Protein AF-A0A1I1FU39-F1 (afdb_monomer_lite)

Foldseek 3Di:
DDADQADDDDPPCLDDPHQADDDPPDDDDPLSVLRRVVVVVCVPDPQNAQDEAEDAACQLVSSVLSCCQRRVRRYNYYYYHHPDPVRVVSVVSSPDDWDDDPSHTDDDDDDPDQLVVVLSNLPPFDWDWDDDPNFKTKTFSQDFGDDPDDDDDDDQQDWDCPPRTMIMGTD

Structure (mmCIF, N/CA/C/O backbone):
data_AF-A0A1I1FU39-F1
#
_entry.id   AF-A0A1I1FU39-F1
#
loop_
_atom_site.group_PDB
_atom_site.id
_atom_site.type_symbol
_atom_site.label_atom_id
_atom_site.label_alt_id
_atom_site.label_comp_id
_atom_site.label_asym_id
_atom_site.label_entity_id
_atom_site.label_seq_id
_atom_site.pdbx_PDB_ins_code
_atom_site.Cartn_x
_atom_site.Cartn_y
_atom_site.Cartn_z
_atom_site.occupancy
_atom_site.B_iso_or_equiv
_atom_site.auth_seq_id
_atom_site.auth_comp_id
_atom_site.auth_asym_id
_atom_site.auth_atom_id
_atom_site.pdbx_PDB_model_num
ATOM 1 N N . MET A 1 1 ? 1.621 1.925 -28.690 1.00 74.69 1 MET A N 1
ATOM 2 C CA . MET A 1 1 ? 1.974 0.793 -27.806 1.00 74.69 1 MET A CA 1
ATOM 3 C C . MET A 1 1 ? 0.682 0.176 -27.296 1.00 74.69 1 MET A C 1
ATOM 5 O O . MET A 1 1 ? -0.189 0.934 -26.889 1.00 74.69 1 MET A O 1
ATOM 9 N N . ASN A 1 2 ? 0.534 -1.150 -27.366 1.00 89.94 2 ASN A N 1
ATOM 10 C CA . ASN A 1 2 ? -0.652 -1.854 -26.864 1.00 89.94 2 ASN A CA 1
ATOM 11 C C . ASN A 1 2 ? -0.415 -2.282 -25.411 1.00 89.94 2 ASN A C 1
ATOM 13 O O . ASN A 1 2 ? 0.617 -2.891 -25.132 1.00 89.94 2 ASN A O 1
ATOM 17 N N . TYR A 1 3 ? -1.352 -1.962 -24.518 1.00 92.56 3 TYR A N 1
ATOM 18 C CA . TYR A 1 3 ? -1.313 -2.366 -23.110 1.00 92.56 3 TYR A CA 1
ATOM 19 C C . TYR A 1 3 ? -1.816 -3.807 -22.964 1.00 92.56 3 TYR A C 1
ATOM 21 O O . TYR A 1 3 ? -2.898 -4.119 -23.455 1.00 92.56 3 TYR A O 1
ATOM 29 N N . LEU A 1 4 ? -1.032 -4.669 -22.317 1.00 94.50 4 LEU A N 1
ATOM 30 C CA . LEU A 1 4 ? -1.316 -6.096 -22.125 1.00 94.50 4 LEU A CA 1
ATOM 31 C C . LEU A 1 4 ? -1.549 -6.459 -20.654 1.00 94.50 4 LEU A C 1
ATOM 33 O O . LEU A 1 4 ? -2.323 -7.366 -20.371 1.00 94.50 4 LEU A O 1
ATOM 37 N N . TYR A 1 5 ? -0.890 -5.755 -19.734 1.00 93.00 5 TYR A N 1
ATOM 38 C CA . TYR A 1 5 ? -0.874 -6.056 -18.301 1.00 93.00 5 TYR A CA 1
ATOM 39 C C . TYR A 1 5 ? -1.582 -4.988 -17.461 1.00 93.00 5 TYR A C 1
ATOM 41 O O . TYR A 1 5 ? -1.749 -5.160 -16.259 1.00 93.00 5 TYR A O 1
ATOM 49 N N . CYS A 1 6 ? -2.035 -3.892 -18.081 1.00 91.81 6 CYS A N 1
ATOM 50 C CA . CYS A 1 6 ? -2.873 -2.891 -17.426 1.00 91.81 6 CYS A CA 1
ATOM 51 C C . CYS A 1 6 ? -4.009 -2.415 -18.360 1.00 91.81 6 CYS A C 1
ATOM 53 O O . CYS A 1 6 ? -3.777 -1.573 -19.246 1.00 91.81 6 CYS A O 1
ATOM 55 N N . PRO A 1 7 ? -5.240 -2.954 -18.217 1.00 88.19 7 PRO A N 1
ATOM 56 C CA . PRO A 1 7 ? -6.370 -2.560 -19.058 1.00 88.19 7 PRO A CA 1
ATOM 57 C C . PRO A 1 7 ? -6.723 -1.072 -18.894 1.00 88.19 7 PRO A C 1
ATOM 59 O O . PRO A 1 7 ? -6.135 -0.340 -18.101 1.00 88.19 7 PRO A O 1
ATOM 62 N N . ALA A 1 8 ? -7.641 -0.566 -19.715 1.00 89.50 8 ALA A N 1
ATOM 63 C CA . ALA A 1 8 ? -8.195 0.764 -19.475 1.00 89.50 8 ALA A CA 1
ATOM 64 C C . ALA A 1 8 ? -9.145 0.706 -18.268 1.00 89.50 8 ALA A C 1
ATOM 66 O O . ALA A 1 8 ? -9.921 -0.237 -18.143 1.00 89.50 8 ALA A O 1
ATOM 67 N N . GLY A 1 9 ? -9.085 1.711 -17.400 1.00 89.12 9 GLY A N 1
ATOM 68 C CA . GLY A 1 9 ? -9.855 1.751 -16.162 1.00 89.12 9 GLY A CA 1
ATOM 69 C C . GLY A 1 9 ? -9.716 3.092 -15.451 1.00 89.12 9 GLY A C 1
ATOM 70 O O . GLY A 1 9 ? -9.004 3.982 -15.930 1.00 89.12 9 GLY A O 1
ATOM 71 N N . ASN A 1 10 ? -10.411 3.224 -14.323 1.00 89.50 10 ASN A N 1
ATOM 72 C CA . ASN A 1 10 ? -10.259 4.364 -13.430 1.00 89.50 10 ASN A CA 1
ATOM 73 C C . ASN A 1 10 ? -9.079 4.113 -12.478 1.00 89.50 10 ASN A C 1
ATOM 75 O O . ASN A 1 10 ? -9.031 3.084 -11.813 1.00 89.50 10 ASN A O 1
ATOM 79 N N . TYR A 1 11 ? -8.136 5.052 -12.440 1.00 89.81 11 TYR A N 1
ATOM 80 C CA . TYR A 1 11 ? -6.926 4.996 -11.612 1.00 89.81 11 TYR A CA 1
ATOM 81 C C . TYR A 1 11 ? -6.766 6.258 -10.763 1.00 89.81 11 TYR A C 1
ATOM 83 O O . TYR A 1 11 ? -5.658 6.610 -10.365 1.00 89.81 11 TYR A O 1
ATOM 91 N N . GLU A 1 12 ? -7.857 6.990 -10.547 1.00 87.94 12 GLU A N 1
ATOM 92 C CA . GLU A 1 12 ? -7.813 8.295 -9.903 1.00 87.94 12 GLU A CA 1
ATOM 93 C C . GLU A 1 12 ? -7.326 8.245 -8.453 1.00 87.94 12 GLU A C 1
ATOM 95 O O . GLU A 1 12 ? -6.653 9.176 -8.023 1.00 87.94 12 GLU A O 1
ATOM 100 N N . ASP A 1 13 ? -7.584 7.155 -7.727 1.00 85.69 13 ASP A N 1
ATOM 101 C CA . ASP A 1 13 ? -7.125 6.982 -6.342 1.00 85.69 13 ASP A CA 1
ATOM 102 C C . ASP A 1 13 ? -5.596 6.908 -6.242 1.00 85.69 13 ASP A C 1
ATOM 104 O O . ASP A 1 13 ? -5.004 7.327 -5.251 1.00 85.69 13 ASP A O 1
ATOM 108 N N . PHE A 1 14 ? -4.949 6.476 -7.324 1.00 88.06 14 PHE A N 1
ATOM 109 C CA . PHE A 1 14 ? -3.499 6.410 -7.465 1.00 88.06 14 PHE A CA 1
ATOM 110 C C . PHE A 1 14 ? -2.886 7.708 -8.007 1.00 88.06 14 PHE A C 1
ATOM 112 O O . PHE A 1 14 ? -1.676 7.774 -8.240 1.00 88.06 14 PHE A O 1
ATOM 119 N N . ALA A 1 15 ? -3.689 8.743 -8.267 1.00 84.62 15 ALA A N 1
ATOM 120 C CA . ALA A 1 15 ? -3.161 10.031 -8.684 1.00 84.62 15 ALA A CA 1
ATOM 121 C C . ALA A 1 15 ? -2.321 10.647 -7.555 1.00 84.62 15 ALA A C 1
ATOM 123 O O . ALA A 1 15 ? -2.702 10.628 -6.383 1.00 84.62 15 ALA A O 1
ATOM 124 N N . SER A 1 16 ? -1.184 11.234 -7.925 1.00 81.75 16 SER A N 1
ATOM 125 C CA . SER A 1 16 ? -0.355 12.001 -6.994 1.00 81.75 16 SER A CA 1
ATOM 126 C C . SER A 1 16 ? -1.177 13.083 -6.289 1.00 81.75 16 SER A C 1
ATOM 128 O O . SER A 1 16 ? -1.910 13.833 -6.934 1.00 81.75 16 SER A O 1
ATOM 130 N N . GLY A 1 17 ? -0.992 13.209 -4.977 1.00 77.62 17 GLY A N 1
ATOM 131 C CA . GLY A 1 17 ? -1.713 14.148 -4.117 1.00 77.62 17 GLY A CA 1
ATOM 132 C C . GLY A 1 17 ? -3.069 13.641 -3.621 1.00 77.62 17 GLY A C 1
ATOM 133 O O . GLY A 1 17 ? -3.773 14.399 -2.959 1.00 77.62 17 GLY A O 1
ATOM 134 N N . ARG A 1 18 ? -3.443 12.392 -3.936 1.00 78.50 18 ARG A N 1
ATOM 135 C CA . ARG A 1 18 ? -4.555 11.690 -3.283 1.00 78.50 18 ARG A CA 1
ATOM 136 C C . ARG A 1 18 ? -4.022 10.726 -2.228 1.00 78.50 18 ARG A C 1
ATOM 138 O O . ARG A 1 18 ? -3.669 11.171 -1.147 1.00 78.50 18 ARG A O 1
ATOM 145 N N . VAL A 1 19 ? -3.942 9.435 -2.554 1.00 79.25 19 VAL A N 1
ATOM 146 C CA . VAL A 1 19 ? -3.385 8.407 -1.661 1.00 79.25 19 VAL A CA 1
ATOM 147 C C . VAL A 1 19 ? -1.858 8.428 -1.693 1.00 79.25 19 VAL A C 1
ATOM 149 O O . VAL A 1 19 ? -1.217 8.256 -0.667 1.00 79.25 19 VAL A O 1
ATOM 152 N N . ILE A 1 20 ? -1.271 8.667 -2.869 1.00 82.75 20 ILE A N 1
ATOM 153 C CA . ILE A 1 20 ? 0.183 8.697 -3.051 1.00 82.75 20 ILE A CA 1
ATOM 154 C C . ILE A 1 20 ? 0.649 10.153 -3.030 1.00 82.75 20 ILE A C 1
ATOM 156 O O . ILE A 1 20 ? 0.169 10.984 -3.803 1.00 82.75 20 ILE A O 1
ATOM 160 N N . HIS A 1 21 ? 1.588 10.475 -2.151 1.00 83.06 21 HIS A N 1
ATOM 161 C CA . HIS A 1 21 ? 2.185 11.791 -1.989 1.00 83.06 21 HIS A CA 1
ATOM 162 C C . HIS A 1 21 ? 3.005 12.189 -3.222 1.00 83.06 21 HIS A C 1
ATOM 164 O O . HIS A 1 21 ? 3.800 11.413 -3.754 1.00 83.06 21 HIS A O 1
ATOM 170 N N . GLY A 1 22 ? 2.834 13.440 -3.649 1.00 78.50 22 GLY A N 1
ATOM 171 C CA . GLY A 1 22 ? 3.727 14.094 -4.601 1.00 78.50 22 GLY A CA 1
ATOM 172 C C . GLY A 1 22 ? 4.648 15.080 -3.889 1.00 78.50 22 GLY A C 1
ATOM 173 O O . GLY A 1 22 ? 4.296 15.611 -2.837 1.00 78.50 22 GLY A O 1
ATOM 174 N N . ALA A 1 23 ? 5.794 15.388 -4.493 1.00 72.19 23 ALA A N 1
ATOM 175 C CA . ALA A 1 23 ? 6.642 16.495 -4.063 1.00 72.19 23 ALA A CA 1
ATOM 176 C C . ALA A 1 23 ? 7.137 17.304 -5.266 1.00 72.19 23 ALA A C 1
ATOM 178 O O . ALA A 1 23 ? 7.093 16.865 -6.420 1.00 72.19 23 ALA A O 1
ATOM 179 N N . LYS A 1 24 ? 7.601 18.527 -4.999 1.00 75.06 24 LYS A N 1
ATOM 180 C CA . LYS A 1 24 ? 8.139 19.409 -6.035 1.00 75.06 24 LYS A CA 1
ATOM 181 C C . LYS A 1 24 ? 9.348 18.740 -6.697 1.00 75.06 24 LYS A C 1
ATOM 183 O O . LYS A 1 24 ? 10.292 18.362 -6.020 1.00 75.06 24 LYS A O 1
ATOM 188 N N . GLY A 1 25 ? 9.323 18.636 -8.024 1.00 72.12 25 GLY A N 1
ATOM 189 C CA . GLY A 1 25 ? 10.403 18.008 -8.791 1.00 72.12 25 GLY A CA 1
ATOM 190 C C . GLY A 1 25 ? 10.280 16.491 -8.953 1.00 72.12 25 GLY A C 1
ATOM 191 O O . GLY A 1 25 ? 11.129 15.910 -9.618 1.00 72.12 25 GLY A O 1
ATOM 192 N N . ILE A 1 26 ? 9.223 15.861 -8.425 1.00 72.31 26 ILE A N 1
ATOM 193 C CA . ILE A 1 26 ? 8.952 14.435 -8.641 1.00 72.31 26 ILE A CA 1
ATOM 194 C C . ILE A 1 26 ? 8.084 14.271 -9.894 1.00 72.31 26 ILE A C 1
ATOM 196 O O . ILE A 1 26 ? 6.945 14.747 -9.911 1.00 72.31 26 ILE A O 1
ATOM 200 N N . PRO A 1 27 ? 8.586 13.629 -10.964 1.00 73.62 27 PRO A N 1
ATOM 201 C CA . PRO A 1 27 ? 7.774 13.345 -12.134 1.00 73.62 27 PRO A CA 1
ATOM 202 C C . PRO A 1 27 ? 6.752 12.252 -11.810 1.00 73.62 27 PRO A C 1
ATOM 204 O O . PRO A 1 27 ? 7.102 11.161 -11.366 1.00 73.62 27 PRO A O 1
ATOM 207 N N . ASN A 1 28 ? 5.482 12.527 -12.096 1.00 74.75 28 ASN A N 1
ATOM 208 C CA . ASN A 1 28 ? 4.438 11.513 -12.025 1.00 74.75 28 ASN A CA 1
ATOM 209 C C . ASN A 1 28 ? 4.420 10.721 -13.332 1.00 74.75 28 ASN A C 1
ATOM 211 O O . ASN A 1 28 ? 4.158 11.274 -14.403 1.00 74.75 28 ASN A O 1
ATOM 215 N N . PHE A 1 29 ? 4.681 9.419 -13.244 1.00 84.62 29 PHE A N 1
ATOM 216 C CA . PHE A 1 29 ? 4.515 8.514 -14.375 1.00 84.62 29 PHE A CA 1
ATOM 217 C C . PHE A 1 29 ? 3.059 8.040 -14.468 1.00 84.62 29 PHE A C 1
ATOM 219 O O . PHE A 1 29 ? 2.411 7.841 -13.442 1.00 84.62 29 PHE A O 1
ATOM 226 N N . PRO A 1 30 ? 2.508 7.822 -15.675 1.00 90.88 30 PRO A N 1
ATOM 227 C CA . PRO A 1 30 ? 1.163 7.274 -15.800 1.00 90.88 30 PRO A CA 1
ATOM 228 C C . PRO A 1 30 ? 1.059 5.894 -15.132 1.00 90.88 30 PRO A C 1
ATOM 230 O O . PRO A 1 30 ? 1.798 4.981 -15.501 1.00 90.88 30 PRO A O 1
ATOM 233 N N . VAL A 1 31 ? 0.094 5.716 -14.220 1.00 92.25 31 VAL A N 1
ATOM 234 C CA . VAL A 1 31 ? -0.174 4.453 -13.490 1.00 92.25 31 VAL A CA 1
ATOM 235 C C . VAL A 1 31 ? -0.184 3.247 -14.427 1.00 92.25 31 VAL A C 1
ATOM 237 O O . VAL A 1 31 ? 0.508 2.255 -14.204 1.00 92.25 31 VAL A O 1
ATOM 240 N N . ARG A 1 32 ? -0.917 3.367 -15.541 1.00 94.31 32 ARG A N 1
ATOM 241 C CA . ARG A 1 32 ? -1.036 2.299 -16.540 1.00 94.31 32 ARG A CA 1
ATOM 242 C C . ARG A 1 32 ? 0.303 1.913 -17.145 1.00 94.31 32 ARG A C 1
ATOM 244 O O . ARG A 1 32 ? 0.533 0.740 -17.409 1.00 94.31 32 ARG A O 1
ATOM 251 N N . LEU A 1 33 ? 1.172 2.892 -17.388 1.00 94.69 33 LEU A N 1
ATOM 252 C CA . LEU A 1 33 ? 2.486 2.652 -17.972 1.00 94.69 33 LEU A CA 1
ATOM 253 C C . LEU A 1 33 ? 3.401 1.932 -16.980 1.00 94.69 33 LEU A C 1
ATOM 255 O O . LEU A 1 33 ? 4.078 0.989 -17.377 1.00 94.69 33 LEU A O 1
ATOM 259 N N . ILE A 1 34 ? 3.375 2.318 -15.702 1.00 95.31 34 ILE A N 1
ATOM 260 C CA . ILE A 1 34 ? 4.134 1.636 -14.643 1.00 95.31 34 ILE A CA 1
ATOM 261 C C . ILE A 1 34 ? 3.710 0.165 -14.551 1.00 95.31 34 ILE A C 1
ATOM 263 O O . ILE A 1 34 ? 4.548 -0.731 -14.666 1.00 95.31 34 ILE A O 1
ATOM 267 N N . ALA A 1 35 ? 2.404 -0.087 -14.413 1.00 95.06 35 ALA A N 1
ATOM 268 C CA . ALA A 1 35 ? 1.875 -1.441 -14.302 1.00 95.06 35 ALA A CA 1
ATOM 269 C C . ALA A 1 35 ? 2.153 -2.280 -15.562 1.00 95.06 35 ALA A C 1
ATOM 271 O O . ALA A 1 35 ? 2.458 -3.466 -15.456 1.00 95.06 35 ALA A O 1
ATOM 272 N N . GLU A 1 36 ? 2.102 -1.669 -16.748 1.00 96.56 36 GLU A N 1
ATOM 273 C CA . GLU A 1 36 ? 2.434 -2.320 -18.018 1.00 96.56 36 GLU A CA 1
ATOM 274 C C . GLU A 1 36 ? 3.908 -2.722 -18.111 1.00 96.56 36 GLU A C 1
ATOM 276 O O . GLU A 1 36 ? 4.217 -3.835 -18.539 1.00 96.56 36 GLU A O 1
ATOM 281 N N . ILE A 1 37 ? 4.822 -1.825 -17.727 1.00 96.44 37 ILE A N 1
ATOM 282 C CA . ILE A 1 37 ? 6.265 -2.089 -17.745 1.00 96.44 37 ILE A CA 1
ATOM 283 C C . ILE A 1 37 ? 6.594 -3.222 -16.772 1.00 96.44 37 ILE A C 1
ATOM 285 O O . ILE A 1 37 ? 7.270 -4.178 -17.160 1.00 96.44 37 ILE A O 1
ATOM 289 N N . PHE A 1 38 ? 6.073 -3.161 -15.544 1.00 96.81 38 PHE A N 1
ATOM 290 C CA . PHE A 1 38 ? 6.318 -4.203 -14.551 1.00 96.81 38 PHE A CA 1
ATOM 291 C C . PHE A 1 38 ? 5.713 -5.549 -14.969 1.00 96.81 38 PHE A C 1
ATOM 293 O O . PHE A 1 38 ? 6.392 -6.571 -14.908 1.00 96.81 38 PHE A O 1
ATOM 300 N N . GLY A 1 39 ? 4.481 -5.559 -15.488 1.00 96.38 39 GLY A N 1
ATOM 301 C CA . GLY A 1 39 ? 3.838 -6.779 -15.983 1.00 96.38 39 GLY A CA 1
ATOM 302 C C . GLY A 1 39 ? 4.623 -7.448 -17.115 1.00 96.38 39 GLY A C 1
ATOM 303 O O . GLY A 1 39 ? 4.788 -8.668 -17.121 1.00 96.38 39 GLY A O 1
ATOM 304 N N . ARG A 1 40 ? 5.213 -6.661 -18.026 1.00 96.62 40 ARG A N 1
ATOM 305 C CA . ARG A 1 40 ? 6.126 -7.175 -19.063 1.00 96.62 40 ARG A CA 1
ATOM 306 C C . ARG A 1 40 ? 7.401 -7.769 -18.476 1.00 96.62 40 ARG A C 1
ATOM 308 O O . ARG A 1 40 ? 7.798 -8.853 -18.899 1.00 96.62 40 ARG A O 1
ATOM 315 N N . ALA A 1 41 ? 8.029 -7.085 -17.518 1.00 96.06 41 ALA A N 1
ATOM 316 C CA . ALA A 1 41 ? 9.224 -7.583 -16.840 1.00 96.06 41 ALA A CA 1
ATOM 317 C C . ALA A 1 41 ? 8.936 -8.907 -16.110 1.00 96.06 41 ALA A C 1
ATOM 319 O O . ALA A 1 41 ? 9.661 -9.889 -16.270 1.00 96.06 41 ALA A O 1
ATOM 320 N N . MET A 1 42 ? 7.814 -8.973 -15.393 1.00 95.62 42 MET A N 1
ATOM 321 C CA . MET A 1 42 ? 7.356 -10.182 -14.719 1.00 95.62 42 MET A CA 1
ATOM 322 C C . MET A 1 42 ? 7.044 -11.308 -15.710 1.00 95.62 42 MET A C 1
ATOM 324 O O . MET A 1 42 ? 7.355 -12.462 -15.431 1.00 95.62 42 MET A O 1
ATOM 328 N N . ALA A 1 43 ? 6.484 -11.016 -16.888 1.00 95.69 43 ALA A N 1
ATOM 329 C CA . ALA A 1 43 ? 6.172 -12.024 -17.902 1.00 95.69 43 ALA A CA 1
ATOM 330 C C . ALA A 1 43 ? 7.416 -12.734 -18.458 1.00 95.69 43 ALA A C 1
ATOM 332 O O . ALA A 1 43 ? 7.374 -13.949 -18.659 1.00 95.69 43 ALA A O 1
ATOM 333 N N . VAL A 1 44 ? 8.527 -12.013 -18.635 1.00 96.25 44 VAL A N 1
ATOM 334 C CA . VAL A 1 44 ? 9.798 -12.594 -19.108 1.00 96.25 44 VAL A CA 1
ATOM 335 C C . VAL A 1 44 ? 10.678 -13.141 -17.980 1.00 96.25 44 VAL A C 1
ATOM 337 O O . VAL A 1 44 ? 11.559 -13.957 -18.238 1.00 96.25 44 VAL A O 1
ATOM 340 N N . SER A 1 45 ? 10.439 -12.732 -16.732 1.00 94.75 45 SER A N 1
ATOM 341 C CA . SER A 1 45 ? 11.158 -13.243 -15.560 1.00 94.75 45 SER A CA 1
ATOM 342 C C . SER A 1 45 ? 10.891 -14.742 -15.340 1.00 94.75 45 SER A C 1
ATOM 344 O O . SER A 1 45 ? 9.737 -15.167 -15.424 1.00 94.75 45 SER A O 1
ATOM 346 N N . PRO A 1 46 ? 11.898 -15.566 -14.997 1.00 94.88 46 PRO A N 1
ATOM 347 C CA . PRO A 1 46 ? 11.669 -16.959 -14.608 1.00 94.88 46 PRO A CA 1
ATOM 348 C C . PRO A 1 46 ? 10.972 -17.083 -13.241 1.00 94.88 46 PRO A C 1
ATOM 350 O O . PRO A 1 46 ? 10.334 -18.095 -12.971 1.00 94.88 46 PRO A O 1
ATOM 353 N N . LYS A 1 47 ? 11.071 -16.052 -12.391 1.00 93.94 47 LYS A N 1
ATOM 354 C CA . LYS A 1 47 ? 10.416 -15.971 -11.079 1.00 93.94 47 LYS A CA 1
ATOM 355 C C . LYS A 1 47 ? 9.107 -15.188 -11.209 1.00 93.94 47 LYS A C 1
ATOM 357 O O . LYS A 1 47 ? 9.112 -14.123 -11.833 1.00 93.94 47 LYS A O 1
ATOM 362 N N . LYS A 1 48 ? 8.006 -15.714 -10.662 1.00 93.38 48 LYS A N 1
ATOM 363 C CA . LYS A 1 48 ? 6.654 -15.120 -10.760 1.00 93.38 48 LYS A CA 1
ATOM 364 C C . LYS A 1 48 ? 6.079 -14.680 -9.415 1.00 93.38 48 LYS A C 1
ATOM 366 O O . LYS A 1 48 ? 5.150 -13.888 -9.390 1.00 93.38 48 LYS A O 1
ATOM 371 N N . ASP A 1 49 ? 6.634 -15.190 -8.332 1.00 95.00 49 ASP A N 1
ATOM 372 C CA . ASP A 1 49 ? 6.227 -14.980 -6.952 1.00 95.00 49 ASP A CA 1
ATOM 373 C C . ASP A 1 49 ? 7.455 -14.638 -6.098 1.00 95.00 49 ASP A C 1
ATOM 375 O O . ASP A 1 49 ? 8.588 -14.706 -6.579 1.00 95.00 49 ASP A O 1
ATOM 379 N N . HIS A 1 50 ? 7.255 -14.249 -4.837 1.00 95.19 50 HIS A N 1
ATOM 380 C CA . HIS A 1 50 ? 8.345 -13.903 -3.915 1.00 95.19 50 HIS A CA 1
ATOM 381 C C . HIS A 1 50 ? 9.373 -12.922 -4.524 1.00 95.19 50 HIS A C 1
ATOM 383 O O . HIS A 1 50 ? 10.589 -13.052 -4.353 1.00 95.19 50 HIS A O 1
ATOM 389 N N . LEU A 1 51 ? 8.916 -11.984 -5.353 1.00 95.88 51 LEU A N 1
ATOM 390 C CA . LEU A 1 51 ? 9.780 -11.077 -6.098 1.00 95.88 51 LEU A CA 1
ATOM 391 C C . LEU A 1 51 ? 10.441 -10.078 -5.151 1.00 95.88 51 LEU A C 1
ATOM 393 O O . LEU A 1 51 ? 9.832 -9.600 -4.198 1.00 95.88 51 LEU A O 1
ATOM 397 N N . VAL A 1 52 ? 11.684 -9.724 -5.456 1.00 96.44 52 VAL A N 1
ATOM 398 C CA . VAL A 1 52 ? 12.359 -8.595 -4.820 1.00 96.44 52 VAL A CA 1
ATOM 399 C C . VAL A 1 52 ? 12.474 -7.503 -5.868 1.00 96.44 52 VAL A C 1
ATOM 401 O O . VAL A 1 52 ? 13.117 -7.701 -6.899 1.00 96.44 52 VAL A O 1
ATOM 404 N N . VAL A 1 53 ? 11.817 -6.375 -5.621 1.00 96.94 53 VAL A N 1
ATOM 405 C CA . VAL A 1 53 ? 11.824 -5.218 -6.519 1.00 96.94 53 VAL A CA 1
ATOM 406 C C . VAL A 1 53 ? 12.774 -4.177 -5.951 1.00 96.94 53 VAL A C 1
ATOM 408 O O . VAL A 1 53 ? 12.686 -3.840 -4.774 1.00 96.94 53 VAL A O 1
ATOM 411 N N . TYR A 1 54 ? 13.681 -3.669 -6.782 1.00 97.50 54 TYR A N 1
ATOM 412 C CA . TYR A 1 54 ? 14.594 -2.598 -6.405 1.00 97.50 54 TYR A CA 1
ATOM 413 C C . TYR A 1 54 ? 14.576 -1.493 -7.459 1.00 97.50 54 TYR A C 1
ATOM 415 O O . TYR A 1 54 ? 14.828 -1.761 -8.634 1.00 97.50 54 TYR A O 1
ATOM 423 N N . ASP A 1 55 ? 14.288 -0.266 -7.027 1.00 96.94 55 ASP A N 1
ATOM 424 C CA . ASP A 1 55 ? 14.464 0.946 -7.827 1.00 96.94 55 ASP A CA 1
ATOM 425 C C . ASP A 1 55 ? 15.637 1.766 -7.254 1.00 96.94 55 ASP A C 1
ATOM 427 O O . ASP A 1 55 ? 15.512 2.338 -6.164 1.00 96.94 55 ASP A O 1
ATOM 431 N N . PRO A 1 56 ? 16.794 1.805 -7.941 1.00 96.81 56 PRO A N 1
ATOM 432 C CA . PRO A 1 56 ? 17.985 2.483 -7.444 1.00 96.81 56 PRO A CA 1
ATOM 433 C C . PRO A 1 56 ? 17.902 4.013 -7.506 1.00 96.81 56 PRO A C 1
ATOM 435 O O . PRO A 1 56 ? 18.800 4.677 -6.981 1.00 96.81 56 PRO A O 1
ATOM 438 N N . CYS A 1 57 ? 16.880 4.563 -8.168 1.00 94.50 57 CYS A N 1
ATOM 439 C CA . CYS A 1 57 ? 16.624 5.996 -8.305 1.00 94.50 57 CYS A CA 1
ATOM 440 C C . CYS A 1 57 ? 15.124 6.251 -8.123 1.00 94.50 57 CYS A C 1
ATOM 442 O O . CYS A 1 57 ? 14.443 6.740 -9.028 1.00 94.50 57 CYS A O 1
ATOM 444 N N . CYS A 1 58 ? 14.603 5.851 -6.964 1.00 94.19 58 CYS A N 1
ATOM 445 C CA . CYS A 1 58 ? 13.166 5.748 -6.750 1.00 94.19 58 CYS A CA 1
ATOM 446 C C . CYS A 1 58 ? 12.447 7.103 -6.724 1.00 94.19 58 CYS A C 1
ATOM 448 O O . CYS A 1 58 ? 11.214 7.128 -6.819 1.00 94.19 58 CYS A O 1
ATOM 450 N N . GLY A 1 59 ? 13.166 8.224 -6.586 1.00 93.44 59 GLY A N 1
ATOM 451 C CA . GLY A 1 59 ? 12.562 9.519 -6.304 1.00 93.44 59 GLY A CA 1
ATOM 452 C C . GLY A 1 59 ? 11.671 9.410 -5.066 1.00 93.44 59 GLY A C 1
ATOM 453 O O . GLY A 1 59 ? 12.049 8.808 -4.068 1.00 93.44 59 GLY A O 1
ATOM 454 N N . GLY A 1 60 ? 10.435 9.903 -5.146 1.00 92.88 60 GLY A N 1
ATOM 455 C CA . GLY A 1 60 ? 9.435 9.696 -4.089 1.00 92.88 60 GLY A CA 1
ATOM 456 C C . GLY A 1 60 ? 8.785 8.312 -4.075 1.00 92.88 60 GLY A C 1
ATOM 457 O O . GLY A 1 60 ? 7.700 8.181 -3.531 1.00 92.88 60 GLY A O 1
ATOM 458 N N . ALA A 1 61 ? 9.350 7.295 -4.725 1.00 94.56 61 ALA A N 1
ATOM 459 C CA . ALA A 1 61 ? 8.825 5.927 -4.786 1.00 94.56 61 ALA A CA 1
ATOM 460 C C . ALA A 1 61 ? 7.384 5.779 -5.325 1.00 94.56 61 ALA A C 1
ATOM 462 O O . ALA A 1 61 ? 6.741 4.759 -5.084 1.00 94.56 61 ALA A O 1
ATOM 463 N N . TYR A 1 62 ? 6.888 6.736 -6.119 1.00 93.44 62 TYR A N 1
ATOM 464 C CA . TYR A 1 62 ? 5.556 6.659 -6.737 1.00 93.44 62 TYR A CA 1
ATOM 465 C C . TYR A 1 62 ? 5.377 5.356 -7.533 1.00 93.44 62 TYR A C 1
ATOM 467 O O . TYR A 1 62 ? 4.427 4.608 -7.319 1.00 93.44 62 TYR A O 1
ATOM 475 N N . SER A 1 63 ? 6.330 5.035 -8.413 1.00 94.38 63 SER A N 1
ATOM 476 C CA . SER A 1 63 ? 6.285 3.811 -9.222 1.00 94.38 63 SER A CA 1
ATOM 477 C C . SER A 1 63 ? 6.319 2.543 -8.369 1.00 94.38 63 SER A C 1
ATOM 479 O O . SER A 1 63 ? 5.592 1.596 -8.662 1.00 94.38 63 SER A O 1
ATOM 481 N N . LEU A 1 64 ? 7.126 2.530 -7.303 1.00 95.69 64 LEU A N 1
ATOM 482 C CA . LEU A 1 64 ? 7.208 1.404 -6.373 1.00 95.69 64 LEU A CA 1
ATOM 483 C C . LEU A 1 64 ? 5.890 1.195 -5.619 1.00 95.69 64 LEU A C 1
ATOM 485 O O . LEU A 1 64 ? 5.447 0.056 -5.505 1.00 95.69 64 LEU A O 1
ATOM 489 N N . ALA A 1 65 ? 5.233 2.271 -5.178 1.00 93.62 65 ALA A N 1
ATOM 490 C CA . ALA A 1 65 ? 3.921 2.199 -4.540 1.00 93.62 65 ALA A CA 1
ATOM 491 C C . ALA A 1 65 ? 2.866 1.610 -5.493 1.00 93.62 65 ALA A C 1
ATOM 493 O O . ALA A 1 65 ? 2.160 0.672 -5.131 1.00 93.62 65 ALA A O 1
ATOM 494 N N . ILE A 1 66 ? 2.814 2.075 -6.750 1.00 93.38 66 ILE A N 1
ATOM 495 C CA . ILE A 1 66 ? 1.921 1.506 -7.778 1.00 93.38 66 ILE A CA 1
ATOM 496 C C . ILE A 1 66 ? 2.203 0.018 -8.008 1.00 93.38 66 ILE A C 1
ATOM 498 O O . ILE A 1 66 ? 1.274 -0.783 -8.085 1.00 93.38 66 ILE A O 1
ATOM 502 N N . ILE A 1 67 ? 3.474 -0.370 -8.110 1.00 95.25 67 ILE A N 1
ATOM 503 C CA . ILE A 1 67 ? 3.857 -1.777 -8.260 1.00 95.25 67 ILE A CA 1
ATOM 504 C C . ILE A 1 67 ? 3.391 -2.592 -7.045 1.00 95.25 67 ILE A C 1
ATOM 506 O O . ILE A 1 67 ? 2.828 -3.668 -7.231 1.00 95.25 67 ILE A O 1
ATOM 510 N N . GLY A 1 68 ? 3.554 -2.067 -5.828 1.00 93.56 68 GLY A N 1
ATOM 511 C CA . GLY A 1 68 ? 3.064 -2.684 -4.595 1.00 93.56 68 GLY A CA 1
ATOM 512 C C . GLY A 1 68 ? 1.551 -2.909 -4.601 1.00 93.56 68 GLY A C 1
ATOM 513 O O . GLY A 1 68 ? 1.106 -4.023 -4.343 1.00 93.56 68 GLY A O 1
ATOM 514 N N . PHE A 1 69 ? 0.758 -1.906 -4.990 1.00 91.12 69 PHE A N 1
ATOM 515 C CA . PHE A 1 69 ? -0.702 -2.042 -5.065 1.00 91.12 69 PHE A CA 1
ATOM 516 C C . PHE A 1 69 ? -1.163 -3.081 -6.096 1.00 91.12 69 PHE A C 1
ATOM 518 O O . PHE A 1 69 ? -2.110 -3.821 -5.854 1.00 91.12 69 PHE A O 1
ATOM 525 N N . PHE A 1 70 ? -0.507 -3.154 -7.256 1.00 91.69 70 PHE A N 1
ATOM 526 C CA . PHE A 1 70 ? -0.961 -4.015 -8.355 1.00 91.69 70 PHE A CA 1
ATOM 527 C C . PHE A 1 70 ? -0.398 -5.436 -8.281 1.00 91.69 70 PHE A C 1
ATOM 529 O O . PHE A 1 70 ? -1.023 -6.375 -8.773 1.00 91.69 70 PHE A O 1
ATOM 536 N N . TYR A 1 71 ? 0.789 -5.598 -7.696 1.00 93.62 71 TYR A N 1
ATOM 537 C CA . TYR A 1 71 ? 1.555 -6.843 -7.727 1.00 93.62 71 TYR A CA 1
ATOM 538 C C . TYR A 1 71 ? 2.027 -7.299 -6.342 1.00 93.62 71 TYR A C 1
ATOM 540 O O . TYR A 1 71 ? 2.817 -8.238 -6.262 1.00 93.62 71 TYR A O 1
ATOM 548 N N . GLY A 1 72 ? 1.534 -6.695 -5.254 1.00 91.50 72 GLY A N 1
ATOM 549 C CA . GLY A 1 72 ? 1.961 -6.974 -3.878 1.00 91.50 72 GLY A CA 1
ATOM 550 C C . GLY A 1 72 ? 1.938 -8.456 -3.506 1.00 91.50 72 GLY A C 1
ATOM 551 O O . GLY A 1 72 ? 2.896 -8.953 -2.933 1.00 91.50 72 GLY A O 1
ATOM 552 N N . ARG A 1 73 ? 0.932 -9.214 -3.964 1.00 90.44 73 ARG A N 1
ATOM 553 C CA . ARG A 1 73 ? 0.854 -10.677 -3.751 1.00 90.44 73 ARG A CA 1
ATOM 554 C C . ARG A 1 73 ? 2.012 -11.471 -4.356 1.00 90.44 73 ARG A C 1
ATOM 556 O O . ARG A 1 73 ? 2.273 -12.598 -3.955 1.00 90.44 73 ARG A O 1
ATOM 563 N N . SER A 1 74 ? 2.666 -10.921 -5.373 1.00 94.31 74 SER A N 1
ATOM 564 C CA . SER A 1 74 ? 3.818 -11.535 -6.037 1.00 94.31 74 SER A CA 1
ATOM 565 C C . SER A 1 74 ? 5.148 -11.022 -5.490 1.00 94.31 74 SER A C 1
ATOM 567 O O . SER A 1 74 ? 6.187 -11.549 -5.876 1.00 94.31 74 SER A O 1
ATOM 569 N N . ILE A 1 75 ? 5.148 -10.006 -4.624 1.00 94.75 75 ILE A N 1
ATOM 570 C CA . ILE A 1 75 ? 6.345 -9.304 -4.160 1.00 94.75 75 ILE A CA 1
ATOM 571 C C . ILE A 1 75 ? 6.592 -9.632 -2.691 1.00 94.75 75 ILE A C 1
ATOM 573 O O . ILE A 1 75 ? 5.743 -9.422 -1.838 1.00 94.75 75 ILE A O 1
ATOM 577 N N . GLU A 1 76 ? 7.793 -10.116 -2.398 1.00 94.19 76 GLU A N 1
ATOM 578 C CA . GLU A 1 76 ? 8.260 -10.334 -1.031 1.00 94.19 76 GLU A CA 1
ATOM 579 C C . GLU A 1 76 ? 8.803 -9.036 -0.425 1.00 94.19 76 GLU A C 1
ATOM 58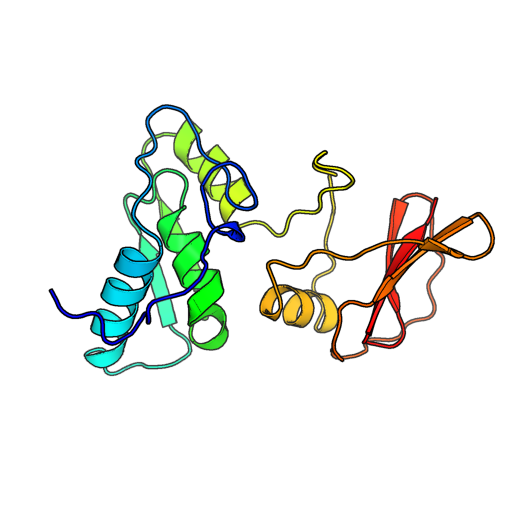1 O O . GLU A 1 76 ? 8.541 -8.735 0.736 1.00 94.19 76 GLU A O 1
ATOM 5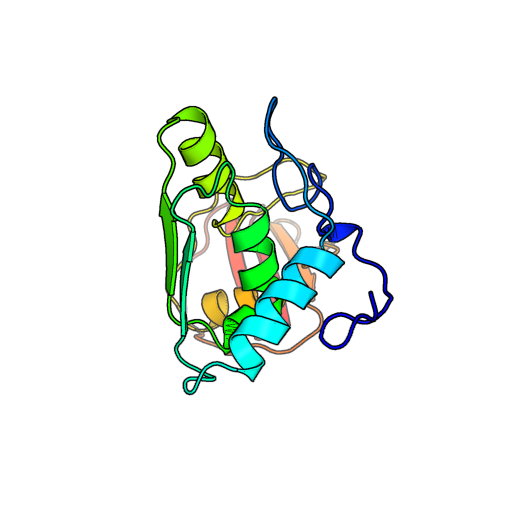86 N N . LYS A 1 77 ? 9.600 -8.275 -1.193 1.00 95.00 77 LYS A N 1
ATOM 587 C CA . LYS A 1 77 ? 10.283 -7.066 -0.703 1.00 95.00 77 LYS A CA 1
ATOM 588 C C . LYS A 1 77 ? 10.387 -5.997 -1.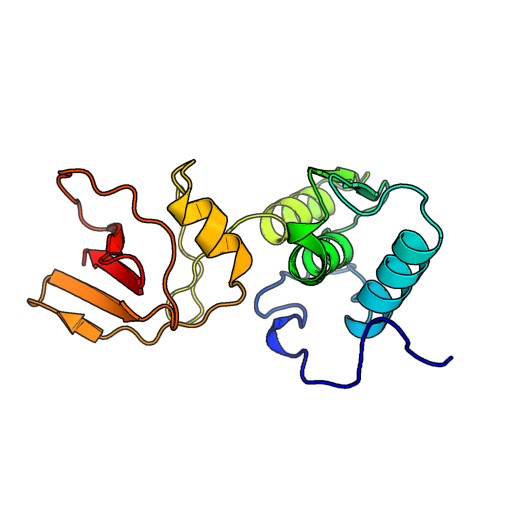779 1.00 95.00 77 LYS A C 1
ATOM 590 O O . LYS A 1 77 ? 10.650 -6.297 -2.946 1.00 95.00 77 LYS A O 1
ATOM 595 N N . ILE A 1 78 ? 10.248 -4.746 -1.352 1.00 95.69 78 ILE A N 1
ATOM 596 C CA . ILE A 1 78 ? 10.479 -3.556 -2.167 1.00 95.69 78 ILE A CA 1
ATOM 597 C C . ILE A 1 78 ? 11.618 -2.761 -1.539 1.00 95.69 78 ILE A C 1
ATOM 599 O O . ILE A 1 78 ? 11.598 -2.466 -0.347 1.00 95.69 78 ILE A O 1
ATOM 603 N N . TYR A 1 79 ? 12.593 -2.399 -2.363 1.00 97.19 79 TYR A N 1
ATOM 604 C CA . TYR A 1 79 ? 13.685 -1.510 -2.009 1.00 97.19 79 TYR A CA 1
ATOM 605 C C . TYR A 1 79 ? 13.668 -0.294 -2.932 1.00 97.19 79 TYR A C 1
ATOM 607 O O . TYR A 1 79 ? 13.484 -0.417 -4.144 1.00 97.19 79 TYR A O 1
ATOM 615 N N . GLY A 1 80 ? 13.893 0.880 -2.359 1.00 96.56 80 GLY A N 1
ATOM 616 C CA . GLY A 1 80 ? 14.095 2.119 -3.095 1.00 96.56 80 GLY A CA 1
ATOM 617 C C . GLY A 1 80 ? 15.317 2.838 -2.548 1.00 96.56 80 GLY A C 1
ATOM 618 O O . GLY A 1 80 ? 15.494 2.898 -1.333 1.00 96.56 80 GLY A O 1
ATOM 619 N N . SER A 1 81 ? 16.159 3.362 -3.431 1.00 96.81 81 SER A N 1
ATOM 620 C CA . SER A 1 81 ? 17.222 4.288 -3.047 1.00 96.81 81 SER A CA 1
ATOM 621 C C . SER A 1 81 ? 17.181 5.530 -3.916 1.00 96.81 81 SER A C 1
ATOM 623 O O . SER A 1 81 ? 16.797 5.473 -5.080 1.00 96.81 81 SER A O 1
ATOM 625 N N . ASP A 1 82 ? 17.616 6.640 -3.345 1.00 96.00 82 ASP A N 1
ATOM 626 C CA . ASP A 1 82 ? 17.812 7.900 -4.037 1.00 96.00 82 ASP A CA 1
ATOM 627 C C . ASP A 1 82 ? 18.949 8.658 -3.344 1.00 96.00 82 ASP A C 1
ATOM 629 O O . ASP A 1 82 ? 19.251 8.414 -2.174 1.00 96.00 82 ASP A O 1
ATOM 633 N N . ILE A 1 83 ? 19.603 9.554 -4.078 1.00 96.50 83 ILE A N 1
ATOM 634 C CA . ILE A 1 83 ? 20.674 10.398 -3.541 1.00 96.50 83 ILE A CA 1
ATOM 635 C C . ILE A 1 83 ? 20.116 11.593 -2.757 1.00 96.50 83 ILE A C 1
ATOM 637 O O . ILE A 1 83 ? 20.818 12.172 -1.932 1.00 96.50 83 ILE A O 1
ATOM 641 N N . SER A 1 84 ? 18.871 11.989 -3.031 1.00 94.19 84 SER A N 1
ATOM 642 C CA . SER A 1 84 ? 18.219 13.120 -2.378 1.00 94.19 84 SER A CA 1
ATOM 643 C C . SER A 1 84 ? 17.463 12.675 -1.126 1.00 94.19 84 SER A C 1
ATOM 645 O O . SER A 1 84 ? 16.519 11.893 -1.204 1.00 94.19 84 SER A O 1
ATOM 647 N N . GLU A 1 85 ? 17.830 13.228 0.030 1.00 93.38 85 GLU A N 1
ATOM 648 C CA . GLU A 1 85 ? 17.133 12.972 1.300 1.00 93.38 85 GLU A CA 1
ATOM 649 C C . GLU A 1 85 ? 15.655 13.393 1.247 1.00 93.38 85 GLU A C 1
ATOM 651 O O . GLU A 1 85 ? 14.791 12.649 1.706 1.00 93.38 85 GLU A O 1
ATOM 656 N N . ASP A 1 86 ? 15.340 14.516 0.590 1.00 91.31 86 ASP A N 1
ATOM 657 C CA . ASP A 1 86 ? 13.956 14.970 0.374 1.00 91.31 86 ASP A CA 1
ATOM 658 C C . ASP A 1 86 ? 13.118 13.932 -0.399 1.00 91.31 86 ASP A C 1
ATOM 660 O O . ASP A 1 86 ? 11.923 13.755 -0.141 1.00 91.31 86 ASP A O 1
ATOM 664 N N . MET A 1 87 ? 13.743 13.225 -1.349 1.00 92.31 87 MET A N 1
ATOM 665 C CA . MET A 1 87 ? 13.097 12.148 -2.102 1.00 92.31 87 MET A CA 1
ATOM 666 C C . MET A 1 87 ? 12.856 10.927 -1.220 1.00 92.31 87 MET A C 1
ATOM 668 O O . MET A 1 87 ? 11.760 10.371 -1.250 1.00 92.31 87 MET A O 1
ATOM 672 N N . ILE A 1 88 ? 13.831 10.562 -0.384 1.00 94.12 88 ILE A N 1
ATOM 673 C CA . ILE A 1 88 ? 13.704 9.457 0.573 1.00 94.12 88 ILE A CA 1
ATOM 674 C C . ILE A 1 88 ? 12.590 9.718 1.597 1.00 94.12 88 ILE A C 1
ATOM 676 O O . ILE A 1 88 ? 11.801 8.815 1.871 1.00 94.12 88 ILE A O 1
ATOM 680 N N . GLU A 1 89 ? 12.459 10.943 2.110 1.00 91.44 89 GLU A N 1
ATOM 681 C CA . GLU A 1 89 ? 11.371 11.333 3.020 1.00 91.44 89 GLU A CA 1
ATOM 682 C C . GLU A 1 89 ? 9.993 11.121 2.363 1.00 91.44 89 GLU A C 1
ATOM 684 O O . GLU A 1 89 ? 9.077 10.550 2.963 1.00 91.44 89 GLU A O 1
ATOM 689 N N . CYS A 1 90 ? 9.844 11.532 1.099 1.00 90.81 90 CYS A N 1
ATOM 690 C CA . CYS A 1 90 ? 8.617 11.320 0.331 1.00 90.81 90 CYS A CA 1
ATOM 691 C C . CYS A 1 90 ? 8.377 9.834 0.017 1.00 90.81 90 CYS A C 1
ATOM 693 O O . CYS A 1 90 ? 7.249 9.354 0.146 1.00 90.81 90 CYS A O 1
ATOM 695 N N . ALA A 1 91 ? 9.429 9.099 -0.346 1.00 93.31 91 ALA A N 1
ATOM 696 C CA . ALA A 1 91 ? 9.373 7.668 -0.613 1.00 93.31 91 ALA A CA 1
ATOM 697 C C . ALA A 1 91 ? 8.902 6.875 0.605 1.00 93.31 91 ALA A C 1
ATOM 699 O O . ALA A 1 91 ? 8.064 5.987 0.462 1.00 93.31 91 ALA A O 1
ATOM 700 N N . ARG A 1 92 ? 9.386 7.228 1.801 1.00 91.56 92 ARG A N 1
ATOM 701 C CA . ARG A 1 92 ? 8.987 6.584 3.054 1.00 91.56 92 ARG A CA 1
ATOM 702 C C . ARG A 1 92 ? 7.479 6.700 3.274 1.00 91.56 92 ARG A C 1
ATOM 704 O O . ARG A 1 92 ? 6.831 5.696 3.529 1.00 91.56 92 ARG A O 1
ATOM 711 N N . LYS A 1 93 ? 6.911 7.892 3.060 1.00 89.19 93 LYS A N 1
ATOM 712 C CA . LYS A 1 93 ? 5.458 8.125 3.156 1.00 89.19 93 LYS A CA 1
ATOM 713 C C . LYS A 1 93 ? 4.669 7.328 2.118 1.00 89.19 93 LYS A C 1
ATOM 715 O O . LYS A 1 93 ? 3.643 6.749 2.438 1.00 89.19 93 LYS A O 1
ATOM 720 N N . ASN A 1 94 ? 5.167 7.254 0.883 1.00 91.19 94 ASN A N 1
ATOM 721 C CA . ASN A 1 94 ? 4.503 6.523 -0.201 1.00 91.19 94 ASN A CA 1
ATOM 722 C C . ASN A 1 94 ? 4.533 4.999 -0.057 1.00 91.19 94 ASN A C 1
ATOM 724 O O . ASN A 1 94 ? 3.719 4.322 -0.683 1.00 91.19 94 ASN A O 1
ATOM 728 N N . LEU A 1 95 ? 5.468 4.462 0.724 1.00 91.62 95 LEU A N 1
ATOM 729 C CA . LEU A 1 95 ? 5.593 3.027 0.983 1.00 91.62 95 LEU A CA 1
ATOM 730 C C . LEU A 1 95 ? 5.032 2.617 2.355 1.00 91.62 95 LEU A C 1
ATOM 732 O O . LEU A 1 95 ? 5.030 1.430 2.678 1.00 91.62 95 LEU A O 1
ATOM 736 N N . GLU A 1 96 ? 4.548 3.574 3.150 1.00 89.25 96 GLU A N 1
ATOM 737 C CA . GLU A 1 96 ? 3.925 3.336 4.451 1.00 89.25 96 GLU A CA 1
ATOM 738 C C . GLU A 1 96 ? 2.412 3.140 4.352 1.00 89.25 96 GLU A C 1
ATOM 740 O O . GLU A 1 96 ? 1.740 3.640 3.451 1.00 89.25 96 GLU A O 1
ATOM 745 N N . LEU A 1 97 ? 1.864 2.407 5.324 1.00 86.94 97 LEU A N 1
ATOM 746 C CA . LEU A 1 97 ? 0.425 2.315 5.515 1.00 86.94 97 LEU A CA 1
ATOM 747 C C . LEU A 1 97 ? -0.060 3.576 6.238 1.00 86.94 97 LEU A C 1
ATOM 749 O O . LEU A 1 97 ? 0.239 3.767 7.416 1.00 86.94 97 LEU A O 1
ATOM 753 N N . THR A 1 98 ? -0.813 4.429 5.548 1.00 89.75 98 THR A N 1
ATOM 754 C CA . THR A 1 98 ? -1.312 5.696 6.098 1.00 89.75 98 THR A CA 1
ATOM 755 C C . THR A 1 98 ? -2.817 5.654 6.359 1.00 89.75 98 THR A C 1
ATOM 757 O O . THR A 1 98 ? -3.572 4.944 5.691 1.00 89.75 98 THR A O 1
ATOM 760 N N . LEU A 1 99 ? -3.263 6.431 7.350 1.00 90.62 99 LEU A N 1
ATOM 761 C CA . LEU A 1 99 ? -4.674 6.681 7.639 1.00 90.62 99 LEU A CA 1
ATOM 762 C C . LEU A 1 99 ? -4.957 8.170 7.459 1.00 90.62 99 LEU A C 1
ATOM 764 O O . LEU A 1 99 ? -4.215 9.014 7.960 1.00 90.62 99 LEU A O 1
ATOM 768 N N . SER A 1 100 ? -6.069 8.496 6.801 1.00 90.69 100 SER A N 1
ATOM 769 C CA . SER A 1 100 ? -6.597 9.859 6.789 1.00 90.69 100 SER A CA 1
ATOM 770 C C . SER A 1 100 ? -8.063 9.884 7.200 1.00 90.69 100 SER A C 1
ATOM 772 O O . SER A 1 100 ? -8.849 9.031 6.790 1.00 90.69 100 SER A O 1
ATOM 774 N N . ILE A 1 101 ? -8.422 10.881 8.005 1.00 90.31 101 ILE A N 1
ATOM 775 C CA . ILE A 1 101 ? -9.795 11.160 8.428 1.00 90.31 101 ILE A CA 1
ATOM 776 C C . ILE A 1 101 ? -10.162 12.521 7.847 1.00 90.31 101 ILE A C 1
ATOM 778 O O . ILE A 1 101 ? -9.468 13.508 8.088 1.00 90.31 101 ILE A O 1
ATOM 782 N N . ASP A 1 102 ? -11.203 12.563 7.015 1.00 89.38 102 ASP A N 1
ATOM 783 C CA . ASP A 1 102 ? -11.658 13.774 6.314 1.00 89.38 102 ASP A CA 1
ATOM 784 C C . ASP A 1 102 ? -10.533 14.541 5.587 1.00 89.38 102 ASP A C 1
ATOM 786 O O . ASP A 1 102 ? -10.493 15.770 5.549 1.00 89.38 102 ASP A O 1
ATOM 790 N N . GLY A 1 103 ? -9.591 13.797 4.995 1.00 85.81 103 GLY A N 1
ATOM 791 C CA . GLY A 1 103 ? -8.449 14.348 4.256 1.00 85.81 103 GLY A CA 1
ATOM 792 C C . GLY A 1 103 ? -7.278 14.809 5.129 1.00 85.81 103 GLY A C 1
ATOM 793 O O . GLY A 1 103 ? -6.282 15.294 4.595 1.00 85.81 103 GLY A O 1
ATOM 794 N N . LYS A 1 104 ? -7.362 14.645 6.453 1.00 88.62 104 LYS A N 1
ATOM 795 C CA . LYS A 1 104 ? -6.257 14.890 7.379 1.00 88.62 104 LYS A CA 1
ATOM 796 C C . LYS A 1 104 ? -5.552 13.581 7.713 1.00 88.62 104 LYS A C 1
ATOM 798 O O . LYS A 1 104 ? -6.173 12.661 8.236 1.00 88.62 104 LYS A O 1
ATOM 803 N N . GLU A 1 105 ? -4.258 13.514 7.426 1.00 88.50 105 GLU A N 1
ATOM 804 C CA . GLU A 1 105 ? -3.411 12.381 7.802 1.00 88.50 105 GLU A CA 1
ATOM 805 C C . GLU A 1 105 ? -3.298 12.271 9.329 1.00 88.50 105 GLU A C 1
ATOM 807 O O . GLU A 1 105 ? -3.114 13.276 10.026 1.00 88.50 105 GLU A O 1
ATOM 812 N N . MET A 1 106 ? -3.428 11.048 9.836 1.00 90.50 106 MET A N 1
ATOM 813 C CA . MET A 1 106 ? -3.325 10.727 11.253 1.00 90.50 106 MET A CA 1
ATOM 814 C C . MET A 1 106 ? -2.057 9.904 11.492 1.00 90.50 106 MET A C 1
ATOM 816 O O . MET A 1 106 ? -1.807 8.958 10.743 1.00 90.50 106 MET A O 1
ATOM 820 N N . PRO A 1 107 ? -1.254 10.223 12.522 1.00 90.25 107 PRO A N 1
ATOM 821 C CA . PRO A 1 107 ? -0.154 9.357 12.913 1.00 90.25 107 PRO A CA 1
ATOM 822 C C . PRO A 1 107 ? -0.729 8.043 13.447 1.00 90.25 107 PRO A C 1
ATOM 824 O O . PRO A 1 107 ? -1.566 8.059 14.348 1.00 90.25 107 PRO A O 1
ATOM 827 N N . VAL A 1 108 ? -0.284 6.918 12.891 1.00 91.25 108 VAL A N 1
ATOM 828 C CA . VAL A 1 108 ? -0.735 5.584 13.297 1.00 91.25 108 VAL A CA 1
ATOM 829 C C . VAL A 1 108 ? 0.465 4.667 13.459 1.00 91.25 108 VAL A C 1
ATOM 831 O O . VAL A 1 108 ? 1.346 4.620 12.600 1.00 91.25 108 VAL A O 1
ATOM 834 N N . THR A 1 109 ? 0.466 3.908 14.550 1.00 92.31 109 THR A N 1
ATOM 835 C CA . THR A 1 109 ? 1.350 2.757 14.728 1.00 92.31 109 THR A CA 1
ATOM 836 C C . THR A 1 109 ? 0.547 1.507 14.415 1.00 92.31 109 THR A C 1
ATOM 838 O O . THR A 1 109 ? -0.427 1.208 15.099 1.00 92.31 109 THR A O 1
ATOM 841 N N . TRP A 1 110 ? 0.938 0.791 13.365 1.00 92.12 110 TRP A N 1
ATOM 842 C CA . TRP A 1 110 ? 0.274 -0.445 12.971 1.00 92.12 110 TRP A CA 1
ATOM 843 C C . TRP A 1 110 ? 0.926 -1.647 13.643 1.00 92.12 110 TRP A C 1
ATOM 845 O O . TRP A 1 110 ? 2.149 -1.780 13.634 1.00 92.12 110 TRP A O 1
ATOM 855 N N . GLU A 1 111 ? 0.099 -2.542 14.170 1.00 91.88 111 GLU A N 1
ATOM 856 C CA . GLU A 1 111 ? 0.541 -3.844 14.664 1.00 91.88 111 GLU A CA 1
ATOM 857 C C . GLU A 1 111 ? 1.072 -4.725 13.524 1.00 91.88 111 GLU A C 1
ATOM 859 O O . GLU A 1 111 ? 0.545 -4.718 12.407 1.00 91.88 111 GLU A O 1
ATOM 864 N N . ASP A 1 112 ? 2.091 -5.534 13.814 1.00 90.50 112 ASP A N 1
ATOM 865 C CA . ASP A 1 112 ? 2.593 -6.543 12.876 1.00 90.50 112 ASP A CA 1
ATOM 866 C C . ASP A 1 112 ? 1.843 -7.865 13.080 1.00 90.50 112 ASP A C 1
ATOM 868 O O . ASP A 1 112 ? 2.255 -8.740 13.845 1.00 90.50 112 ASP A O 1
ATOM 872 N N . ASN A 1 113 ? 0.678 -7.982 12.436 1.00 90.94 113 ASN A N 1
ATOM 873 C CA . ASN A 1 113 ? -0.168 -9.171 12.510 1.00 90.94 113 ASN A CA 1
ATOM 874 C C . ASN A 1 113 ? -0.857 -9.498 11.172 1.00 90.94 113 ASN A C 1
ATOM 876 O O . ASN A 1 113 ? -0.840 -8.719 10.216 1.00 90.94 113 ASN A O 1
ATOM 880 N N . ALA A 1 114 ? -1.467 -10.686 11.104 1.00 90.94 114 ALA A N 1
ATOM 881 C CA . ALA A 1 114 ? -2.113 -11.193 9.893 1.00 90.94 114 ALA A CA 1
ATOM 882 C C . ALA A 1 114 ? -3.245 -10.277 9.395 1.00 90.94 114 ALA A C 1
ATOM 884 O O . ALA A 1 114 ? -3.336 -10.026 8.197 1.00 90.94 114 ALA A O 1
ATOM 885 N N . SER A 1 115 ? -4.056 -9.723 10.299 1.00 91.56 115 SER A N 1
ATOM 886 C CA . SER A 1 115 ? -5.183 -8.851 9.951 1.00 91.56 115 SER A CA 1
ATOM 887 C C . SER A 1 115 ? -4.722 -7.543 9.305 1.00 91.56 115 SER A C 1
ATOM 889 O O . SER A 1 115 ? -5.284 -7.119 8.299 1.00 91.56 115 SER A O 1
ATOM 891 N N . VAL A 1 116 ? -3.667 -6.916 9.837 1.00 91.81 116 VAL A N 1
ATOM 892 C CA . VAL A 1 116 ? -3.071 -5.703 9.252 1.00 91.81 116 VAL A CA 1
ATOM 893 C C . VAL A 1 116 ? -2.410 -6.015 7.908 1.00 91.81 116 VAL A C 1
ATOM 895 O O . VAL A 1 116 ? -2.479 -5.208 6.982 1.00 91.81 116 VAL A O 1
ATOM 898 N N . ASN A 1 117 ? -1.792 -7.188 7.762 1.00 89.75 117 ASN A N 1
ATOM 899 C CA . ASN A 1 117 ? -1.203 -7.604 6.490 1.00 89.75 117 ASN A CA 1
ATOM 900 C C . ASN A 1 117 ? -2.264 -7.852 5.411 1.00 89.75 117 ASN A C 1
ATOM 902 O O . ASN A 1 117 ? -2.091 -7.392 4.285 1.00 89.75 117 ASN A O 1
ATOM 906 N N . GLU A 1 118 ? -3.392 -8.471 5.754 1.00 91.44 118 GLU A N 1
ATOM 907 C CA . GLU A 1 118 ? -4.519 -8.614 4.828 1.00 91.44 118 GLU A CA 1
ATOM 908 C C . GLU A 1 118 ? -5.220 -7.283 4.543 1.00 91.44 118 GLU A C 1
ATOM 910 O O . GLU A 1 118 ? -5.638 -7.044 3.411 1.00 91.44 118 GLU A O 1
ATOM 915 N N . LEU A 1 119 ? -5.283 -6.371 5.521 1.00 91.88 119 LEU A N 1
ATOM 916 C CA . LEU A 1 119 ? -5.784 -5.017 5.293 1.00 91.88 119 LEU A CA 1
ATOM 917 C C . LEU A 1 119 ? -4.972 -4.305 4.199 1.00 91.88 119 LEU A C 1
ATOM 919 O O . LEU A 1 119 ? -5.560 -3.630 3.360 1.00 91.88 119 LEU A O 1
ATOM 923 N N . LYS A 1 120 ? -3.644 -4.489 4.150 1.00 89.81 120 LYS A N 1
ATOM 924 C CA . LYS A 1 120 ? -2.791 -3.905 3.096 1.00 89.81 120 LYS A CA 1
ATOM 925 C C . LYS A 1 120 ? -3.150 -4.404 1.694 1.00 89.81 120 LYS A C 1
ATOM 927 O O . LYS A 1 120 ? -3.001 -3.649 0.737 1.00 89.81 120 LYS A O 1
ATOM 932 N N . GLU A 1 121 ? -3.641 -5.638 1.556 1.00 87.44 121 GLU A N 1
ATOM 933 C CA . GLU A 1 121 ? -4.002 -6.207 0.248 1.00 87.44 121 GLU A CA 1
ATOM 934 C C . GLU A 1 121 ? -5.241 -5.568 -0.379 1.00 87.44 121 GLU A C 1
ATOM 936 O O . GLU A 1 121 ? -5.468 -5.709 -1.581 1.00 87.44 121 GLU A O 1
ATOM 941 N N . ILE A 1 122 ? -6.060 -4.895 0.429 1.00 89.19 122 ILE A N 1
ATOM 942 C CA . ILE A 1 122 ? -7.366 -4.383 0.009 1.00 89.19 122 ILE A CA 1
ATOM 943 C C . ILE A 1 122 ? -7.364 -2.868 -0.205 1.00 89.19 122 ILE A C 1
ATOM 945 O O . ILE A 1 122 ? -8.411 -2.266 -0.439 1.00 89.19 122 ILE A O 1
ATOM 949 N N . LEU A 1 123 ? -6.184 -2.256 -0.114 1.00 89.12 123 LEU A N 1
ATOM 950 C CA . LEU A 1 123 ? -5.976 -0.829 -0.301 1.00 89.12 123 LEU A CA 1
ATOM 951 C C . LEU A 1 123 ? -5.852 -0.454 -1.790 1.00 89.12 123 LEU A C 1
ATOM 953 O O . LEU A 1 123 ? -5.407 -1.270 -2.599 1.00 89.12 123 LEU A O 1
ATOM 957 N N . PRO A 1 124 ? -6.155 0.806 -2.155 1.00 88.75 124 PRO A N 1
ATOM 958 C CA . PRO A 1 124 ? -6.685 1.865 -1.293 1.00 88.75 124 PRO A CA 1
ATOM 959 C C . PRO A 1 124 ? -8.138 1.600 -0.872 1.00 88.75 124 PRO A C 1
ATOM 961 O O . PRO A 1 124 ? -8.956 1.160 -1.674 1.00 88.75 124 PRO A O 1
ATOM 964 N N . LEU A 1 125 ? -8.463 1.897 0.390 1.00 90.44 125 LEU A N 1
ATOM 965 C CA . LEU A 1 125 ? -9.788 1.669 0.970 1.00 90.44 125 LEU A CA 1
ATOM 966 C C . LEU A 1 125 ? -10.336 2.966 1.568 1.00 90.44 125 LEU A C 1
ATOM 968 O O . LEU A 1 125 ? -9.677 3.614 2.378 1.00 90.44 125 LEU A O 1
ATOM 972 N N . LYS A 1 126 ? -11.574 3.312 1.209 1.00 92.19 126 LYS A N 1
ATOM 973 C CA . LYS A 1 126 ? -12.332 4.390 1.849 1.00 92.19 126 LYS A CA 1
ATOM 974 C C . LYS A 1 126 ? -13.493 3.794 2.631 1.00 92.19 126 LYS A C 1
ATOM 976 O O . LYS A 1 126 ? -14.365 3.153 2.049 1.00 92.19 126 LYS A O 1
ATOM 981 N N . VAL A 1 127 ? -13.515 4.047 3.934 1.00 93.88 127 VAL A N 1
ATOM 982 C CA . VAL A 1 127 ? -14.557 3.555 4.837 1.00 93.88 127 VAL A CA 1
ATOM 983 C C . VAL A 1 127 ? -15.446 4.717 5.258 1.00 93.88 127 VAL A C 1
ATOM 985 O O . VAL A 1 127 ? -14.960 5.740 5.734 1.00 93.88 127 VAL A O 1
ATOM 988 N N . ASN A 1 128 ? -16.759 4.564 5.078 1.00 94.25 128 ASN A N 1
ATOM 989 C CA . ASN A 1 128 ? -17.725 5.478 5.681 1.00 94.25 128 ASN A CA 1
ATOM 990 C C . ASN A 1 128 ? -17.945 5.051 7.129 1.00 94.25 128 ASN A C 1
ATOM 992 O O . ASN A 1 128 ? -18.389 3.932 7.390 1.00 94.25 128 ASN A O 1
ATOM 996 N N . MET A 1 129 ? -17.616 5.953 8.042 1.00 93.75 129 MET A N 1
ATOM 997 C CA . MET A 1 129 ? -17.643 5.719 9.477 1.00 93.75 129 MET A CA 1
ATOM 998 C C . MET A 1 129 ? -18.947 6.256 10.071 1.00 93.75 129 MET A C 1
ATOM 1000 O O . MET A 1 129 ? -19.477 7.274 9.622 1.00 93.75 129 MET A O 1
ATOM 1004 N N . SER A 1 130 ? -19.473 5.573 11.083 1.00 93.69 130 SER A N 1
ATOM 1005 C CA . SER A 1 130 ? -20.668 5.992 11.815 1.00 93.69 130 SER A CA 1
ATOM 1006 C C . SER A 1 130 ? -20.471 5.808 13.312 1.00 93.69 130 SER A C 1
ATOM 1008 O O . SER A 1 130 ? -19.819 4.859 13.738 1.00 93.69 130 SER A O 1
ATOM 1010 N N . MET A 1 131 ? -21.025 6.728 14.101 1.00 93.94 131 MET A N 1
ATOM 1011 C CA . MET A 1 131 ? -20.934 6.668 15.557 1.00 93.94 131 MET A CA 1
ATOM 1012 C C . MET A 1 131 ? -21.706 5.456 16.088 1.00 93.94 131 MET A C 1
ATOM 1014 O O . MET A 1 131 ? -22.887 5.281 15.783 1.00 93.94 131 MET A O 1
ATOM 1018 N N . TYR A 1 132 ? -21.053 4.670 16.930 1.00 91.50 132 TYR A N 1
ATOM 1019 C CA . TYR A 1 132 ? -21.609 3.541 17.654 1.00 91.50 132 TYR A CA 1
ATOM 1020 C C . TYR A 1 132 ? -21.363 3.742 19.152 1.00 91.50 132 TYR A C 1
ATOM 1022 O O . TYR A 1 132 ? -20.298 4.189 19.568 1.00 91.50 132 TYR A O 1
ATOM 1030 N N . GLY A 1 133 ? -22.395 3.534 19.973 1.00 87.56 133 GLY A N 1
ATOM 1031 C CA . GLY A 1 133 ? -22.306 3.685 21.434 1.00 87.56 133 GLY A CA 1
ATOM 1032 C C . GLY A 1 133 ? -22.034 5.105 21.967 1.00 87.56 133 GLY A C 1
ATOM 1033 O O . GLY A 1 133 ? -22.258 5.347 23.148 1.00 87.56 133 GLY A O 1
ATOM 1034 N N . GLY A 1 134 ? -21.627 6.057 21.121 1.00 89.12 134 GLY A N 1
ATOM 1035 C CA . GLY A 1 134 ? -21.232 7.419 21.501 1.00 89.12 134 GLY A CA 1
ATOM 1036 C C . GLY A 1 134 ? -19.742 7.586 21.828 1.00 89.12 134 GLY A C 1
ATOM 1037 O O . GLY A 1 134 ? -19.353 8.682 22.215 1.00 89.12 134 GLY A O 1
ATOM 1038 N N . PHE A 1 135 ? -18.944 6.527 21.680 1.00 88.56 135 PHE A N 1
ATOM 1039 C CA . PHE A 1 135 ? -17.511 6.471 22.012 1.00 88.56 135 PHE A CA 1
ATOM 1040 C C . PHE A 1 135 ? -16.681 5.727 20.949 1.00 88.56 135 PHE A C 1
ATOM 1042 O O . PHE A 1 135 ? -15.467 5.625 21.064 1.00 88.56 135 PHE A O 1
ATOM 1049 N N . GLU A 1 136 ? -17.315 5.214 19.892 1.00 91.81 136 GLU A N 1
ATOM 1050 C CA . GLU A 1 136 ? -16.648 4.489 18.810 1.00 91.81 136 GLU A CA 1
ATOM 1051 C C . GLU A 1 136 ? -17.166 4.977 17.462 1.00 91.81 136 GLU A C 1
ATOM 1053 O O . GLU A 1 136 ? -18.360 5.222 17.280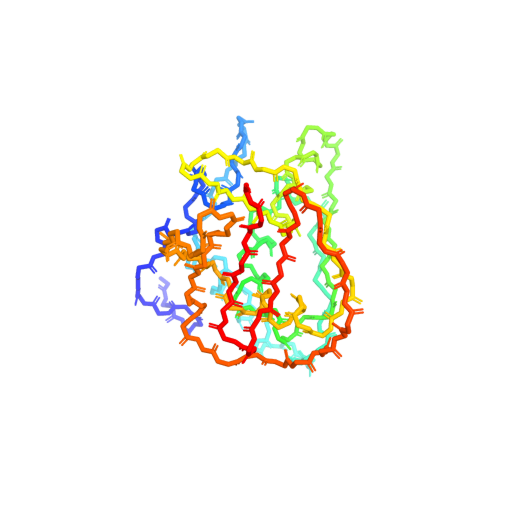 1.00 91.81 136 GLU A O 1
ATOM 1058 N N . GLN A 1 137 ? -16.279 5.084 16.481 1.00 94.31 137 GLN A N 1
ATOM 1059 C CA . GLN A 1 137 ? -16.678 5.174 15.086 1.00 94.31 137 GLN A CA 1
ATOM 1060 C C . GLN A 1 137 ? -16.384 3.861 14.379 1.00 94.31 137 GLN A C 1
ATOM 1062 O O . GLN A 1 137 ? -15.242 3.420 14.360 1.00 94.31 137 GLN A O 1
ATOM 1067 N N . VAL A 1 138 ? -17.405 3.275 13.757 1.00 95.12 138 VAL A N 1
ATOM 1068 C CA . VAL A 1 138 ? -17.322 1.966 13.101 1.00 95.12 138 VAL A CA 1
ATOM 1069 C C . VAL A 1 138 ? -17.705 2.087 11.633 1.00 95.12 138 VAL A C 1
ATOM 1071 O O . VAL A 1 138 ? -18.647 2.804 11.273 1.00 95.12 138 VAL A O 1
ATOM 1074 N N . GLY A 1 139 ? -17.013 1.339 10.780 1.00 95.88 139 GLY A N 1
ATOM 1075 C CA . GLY A 1 139 ? -17.367 1.186 9.376 1.00 95.88 139 GLY A CA 1
ATOM 1076 C C . GLY A 1 139 ? -16.955 -0.169 8.807 1.00 95.88 139 GLY A C 1
ATOM 1077 O O . GLY A 1 139 ? -16.058 -0.841 9.309 1.00 95.88 139 GLY A O 1
ATOM 1078 N N . SER A 1 140 ? -17.634 -0.599 7.742 1.00 95.56 140 SER A N 1
ATOM 1079 C CA . SER A 1 140 ? -17.292 -1.848 7.056 1.00 95.56 140 SER A CA 1
ATOM 1080 C C . SER A 1 140 ? -16.101 -1.659 6.119 1.00 95.56 140 SER A C 1
ATOM 1082 O O . SER A 1 140 ? -16.060 -0.692 5.359 1.00 95.56 140 SER A O 1
ATOM 1084 N N . ILE A 1 141 ? -15.192 -2.637 6.099 1.00 94.88 141 ILE A N 1
ATOM 1085 C CA . ILE A 1 141 ? -14.089 -2.707 5.124 1.00 94.88 141 ILE A CA 1
ATOM 1086 C C . ILE A 1 141 ? -14.503 -3.392 3.805 1.00 94.88 141 ILE A C 1
ATOM 1088 O O . ILE A 1 141 ? -13.678 -3.604 2.922 1.00 94.88 141 ILE A O 1
ATOM 1092 N N . GLY A 1 142 ? -15.784 -3.762 3.666 1.00 93.25 142 GLY A N 1
ATOM 1093 C CA . GLY A 1 142 ? -16.380 -4.306 2.440 1.00 93.25 142 GLY A CA 1
ATOM 1094 C C . GLY A 1 142 ? -16.128 -5.795 2.171 1.00 93.25 142 GLY A C 1
ATOM 1095 O O . GLY A 1 142 ? -16.759 -6.355 1.277 1.00 93.25 142 GLY A O 1
ATOM 1096 N N . GLN A 1 143 ? -15.259 -6.453 2.940 1.00 91.69 143 GLN A N 1
ATOM 1097 C CA . GLN A 1 143 ? -14.964 -7.884 2.817 1.00 91.69 143 GLN A CA 1
ATOM 1098 C C . GLN A 1 143 ? -14.498 -8.488 4.143 1.00 91.69 143 GLN A C 1
ATOM 1100 O O . GLN A 1 143 ? -14.352 -7.775 5.134 1.00 91.69 143 GLN A O 1
ATOM 1105 N N . SER A 1 144 ? -14.277 -9.802 4.145 1.00 93.88 144 SER A N 1
ATOM 1106 C CA . SER A 1 144 ? -13.710 -10.518 5.284 1.00 93.88 144 SER A CA 1
ATOM 1107 C C . SER A 1 144 ? -12.195 -10.639 5.165 1.00 93.88 144 SER A C 1
ATOM 1109 O O . SER A 1 144 ? -11.691 -11.013 4.109 1.00 93.88 144 SER A O 1
ATOM 1111 N N . ILE A 1 145 ? -11.511 -10.375 6.270 1.00 93.62 145 ILE A N 1
ATOM 1112 C CA . ILE A 1 145 ? -10.094 -10.639 6.506 1.00 93.62 145 ILE A CA 1
ATOM 1113 C C . ILE A 1 145 ? -9.945 -11.599 7.691 1.00 93.62 145 ILE A C 1
ATOM 1115 O O . ILE A 1 145 ? -10.895 -11.844 8.447 1.00 93.62 145 ILE A O 1
ATOM 1119 N N . SER A 1 146 ? -8.746 -12.143 7.855 1.00 90.94 146 SER A N 1
ATOM 1120 C CA . SER A 1 146 ? -8.366 -12.971 8.990 1.00 90.94 146 SER A CA 1
ATOM 1121 C C . SER A 1 146 ? -8.631 -12.271 10.319 1.00 90.94 146 SER A C 1
ATOM 1123 O O . SER A 1 146 ? -8.552 -11.049 10.456 1.00 90.94 146 SER A O 1
ATOM 1125 N N . ARG A 1 147 ? -8.948 -13.089 11.322 1.00 90.62 147 ARG A N 1
ATOM 1126 C CA . ARG A 1 147 ? -9.192 -12.664 12.698 1.00 90.62 147 ARG A CA 1
ATOM 1127 C C . ARG A 1 147 ? -8.063 -13.172 13.579 1.00 90.62 147 ARG A C 1
ATOM 1129 O O . ARG A 1 147 ? -7.762 -14.362 13.566 1.00 90.62 147 ARG A O 1
ATOM 1136 N N . ASP A 1 148 ? -7.492 -12.270 14.362 1.00 85.75 148 ASP A N 1
ATOM 1137 C CA . ASP A 1 148 ? -6.561 -12.571 15.453 1.00 85.75 148 ASP A CA 1
ATOM 1138 C C . ASP A 1 148 ? -7.162 -12.010 16.747 1.00 85.75 148 ASP A C 1
ATOM 1140 O O . ASP A 1 148 ? -6.654 -11.064 17.348 1.00 85.75 148 ASP A O 1
ATOM 1144 N N . ASP A 1 149 ? -8.349 -12.523 17.092 1.00 88.19 149 ASP A N 1
ATOM 1145 C CA . ASP A 1 149 ? -9.156 -11.982 18.182 1.00 88.19 149 ASP A CA 1
ATOM 1146 C C . ASP A 1 149 ? -8.429 -12.151 19.523 1.00 88.19 149 ASP A C 1
ATOM 1148 O O . ASP A 1 149 ? -8.115 -13.265 19.954 1.00 88.19 149 ASP A O 1
ATOM 1152 N N . LYS A 1 150 ? -8.219 -11.035 20.223 1.00 86.38 150 LYS A N 1
ATOM 1153 C CA . LYS A 1 150 ? -7.647 -10.997 21.571 1.00 86.38 150 LYS A CA 1
ATOM 1154 C C . LYS A 1 150 ? -8.517 -10.124 22.457 1.00 86.38 150 LYS A C 1
ATOM 1156 O O . LYS A 1 150 ? -9.074 -9.126 22.007 1.00 86.38 150 LYS A O 1
ATOM 1161 N N . GLN A 1 151 ? -8.620 -10.494 23.729 1.00 88.81 151 GLN A N 1
ATOM 1162 C CA . GLN A 1 151 ? -9.199 -9.594 24.714 1.00 88.81 151 GLN A CA 1
ATOM 1163 C C . GLN A 1 151 ? -8.190 -8.476 24.981 1.00 88.81 151 GLN A C 1
ATOM 1165 O O . GLN A 1 151 ? -7.100 -8.735 25.491 1.00 88.81 151 GLN A O 1
ATOM 1170 N N . ILE A 1 152 ? -8.558 -7.255 24.613 1.00 87.50 152 ILE A N 1
ATOM 1171 C CA . ILE A 1 152 ? -7.750 -6.049 24.781 1.00 87.50 152 ILE A CA 1
ATOM 1172 C C . ILE A 1 152 ? -8.569 -4.986 25.515 1.00 87.50 152 ILE A C 1
ATOM 1174 O O . ILE A 1 152 ? -9.799 -5.058 25.551 1.00 87.50 152 ILE A O 1
ATOM 1178 N N . THR A 1 153 ? -7.880 -4.015 26.102 1.00 89.75 153 THR A N 1
ATOM 1179 C CA . THR A 1 153 ? -8.487 -2.774 26.590 1.00 89.75 153 THR A CA 1
ATOM 1180 C C . THR A 1 153 ? -8.085 -1.680 25.618 1.00 89.75 153 THR A C 1
ATOM 1182 O O . THR A 1 153 ? -6.892 -1.548 25.357 1.00 89.75 153 THR A O 1
ATOM 1185 N N . THR A 1 154 ? -9.055 -0.936 25.095 1.00 90.50 154 THR A N 1
ATOM 1186 C CA . THR A 1 154 ? -8.805 0.179 24.180 1.00 90.50 154 THR A CA 1
ATOM 1187 C C . THR A 1 154 ? -8.677 1.502 24.928 1.00 90.50 154 THR A C 1
ATOM 1189 O O . THR A 1 154 ? -9.303 1.722 25.971 1.00 90.50 154 THR A O 1
ATOM 1192 N N . GLU A 1 155 ? -7.864 2.391 24.377 1.00 92.62 155 GLU A N 1
ATOM 1193 C CA . GLU A 1 155 ? -7.761 3.796 24.741 1.00 92.62 155 GLU A 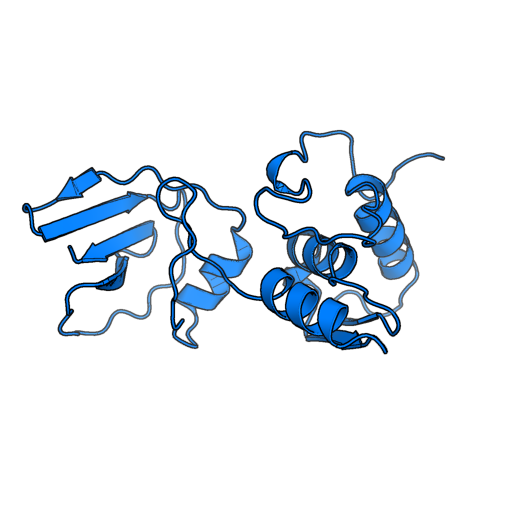CA 1
ATOM 1194 C C . GLU A 1 155 ? -8.274 4.685 23.598 1.00 92.62 155 GLU A C 1
ATOM 1196 O O . GLU A 1 155 ? -8.464 4.254 22.460 1.00 92.62 155 GLU A O 1
ATOM 1201 N N . PHE A 1 156 ? -8.526 5.958 23.903 1.00 92.25 156 PHE A N 1
ATOM 1202 C CA . PHE A 1 156 ? -8.927 6.933 22.891 1.00 92.25 156 PHE A CA 1
ATOM 1203 C C . PHE A 1 156 ? -7.884 6.998 21.764 1.00 92.25 156 PHE A C 1
ATOM 1205 O O . PHE A 1 156 ? -6.703 7.242 22.017 1.00 92.25 156 PHE A O 1
ATOM 1212 N N . GLY A 1 157 ? -8.339 6.852 20.520 1.00 90.62 157 GLY A N 1
ATOM 1213 C CA . GLY A 1 157 ? -7.493 6.838 19.330 1.00 90.62 157 GLY A CA 1
ATOM 1214 C C . GLY A 1 157 ? -7.036 5.451 18.878 1.00 90.62 157 GLY A C 1
ATOM 1215 O O . GLY A 1 157 ? -6.433 5.363 17.806 1.00 90.62 157 GLY A O 1
ATOM 1216 N N . ASP A 1 158 ? -7.340 4.386 19.625 1.00 93.69 158 ASP A N 1
ATOM 1217 C CA . ASP A 1 158 ? -7.042 3.024 19.185 1.00 93.69 158 ASP A CA 1
ATOM 1218 C C . ASP A 1 158 ? -7.854 2.644 17.946 1.00 93.69 158 ASP A C 1
ATOM 1220 O O . ASP A 1 158 ? -9.017 3.027 17.788 1.00 93.69 158 ASP A O 1
ATOM 1224 N N . ILE A 1 159 ? -7.216 1.869 17.066 1.00 93.75 159 ILE A N 1
ATOM 1225 C CA . ILE A 1 159 ? -7.811 1.335 15.843 1.00 93.75 159 ILE A CA 1
ATOM 1226 C C . ILE A 1 159 ? -7.954 -0.172 16.005 1.00 93.75 159 ILE A C 1
ATOM 1228 O O . ILE A 1 159 ? -6.963 -0.882 16.184 1.00 93.75 159 ILE A O 1
ATOM 1232 N N . VAL A 1 160 ? -9.179 -0.671 15.876 1.00 93.50 160 VAL A N 1
ATOM 1233 C CA . VAL A 1 160 ? -9.483 -2.092 16.040 1.00 93.50 160 VAL A CA 1
ATOM 1234 C C . VAL A 1 160 ? -10.084 -2.650 14.756 1.00 93.50 160 VAL A C 1
ATOM 1236 O O . VAL A 1 160 ? -11.025 -2.100 14.186 1.00 93.50 160 VAL A O 1
ATOM 1239 N N . LEU A 1 161 ? -9.540 -3.777 14.292 1.00 91.75 161 LEU A N 1
ATOM 1240 C CA . LEU A 1 161 ? -10.164 -4.586 13.247 1.00 91.75 161 LEU A CA 1
ATOM 1241 C C . LEU A 1 161 ? -11.132 -5.560 13.916 1.00 91.75 161 LEU A C 1
ATOM 1243 O O . LEU A 1 161 ? -10.721 -6.498 14.599 1.00 91.75 161 LEU A O 1
ATOM 1247 N N . TYR A 1 162 ? -12.425 -5.318 13.728 1.00 85.06 162 TYR A N 1
ATOM 1248 C CA . TYR A 1 162 ? -13.499 -6.003 14.434 1.00 85.06 162 TYR A CA 1
ATOM 1249 C C . TYR A 1 162 ? -14.283 -6.941 13.509 1.00 85.06 162 TYR A C 1
ATOM 1251 O O . TYR A 1 162 ? -14.475 -6.679 12.319 1.00 85.06 162 TYR A O 1
ATOM 1259 N N . SER A 1 163 ? -14.729 -8.079 14.055 1.00 86.88 163 SER A N 1
ATOM 1260 C CA . SER A 1 163 ? -15.519 -9.117 13.360 1.00 86.88 163 SER A CA 1
ATOM 1261 C C . SER A 1 163 ? -14.907 -9.677 12.063 1.00 86.88 163 SER A C 1
ATOM 1263 O O . SER A 1 163 ? -15.557 -10.434 11.343 1.00 86.88 163 SER A O 1
ATOM 1265 N N . GLY A 1 164 ? -13.650 -9.336 11.767 1.00 91.06 164 GLY A N 1
ATOM 1266 C CA . GLY A 1 164 ? -12.981 -9.644 10.506 1.00 91.06 164 GLY A CA 1
ATOM 1267 C C . GLY A 1 164 ? -13.521 -8.868 9.302 1.00 91.06 164 GLY A C 1
ATOM 1268 O O . GLY A 1 164 ? -13.132 -9.177 8.189 1.00 91.06 164 GLY A O 1
ATOM 1269 N N . ASN A 1 165 ? -14.431 -7.906 9.464 1.00 94.50 165 ASN A N 1
ATOM 1270 C CA . ASN A 1 165 ? -15.021 -7.164 8.338 1.00 94.50 165 ASN A CA 1
ATOM 1271 C C . ASN A 1 165 ? -15.384 -5.704 8.660 1.00 94.50 165 ASN A C 1
ATOM 1273 O O . ASN A 1 165 ? -16.048 -5.025 7.860 1.00 94.50 165 ASN A O 1
ATOM 1277 N N . GLN A 1 166 ? -14.963 -5.222 9.824 1.00 94.12 166 GLN A N 1
ATOM 1278 C CA . GLN A 1 166 ? -15.170 -3.861 10.285 1.00 94.12 166 GLN A CA 1
ATOM 1279 C C . GLN A 1 166 ? -13.857 -3.278 10.792 1.00 94.12 166 GLN A C 1
ATOM 1281 O O . GLN A 1 166 ? -12.967 -3.996 11.247 1.00 94.12 166 GLN A O 1
ATOM 1286 N N . ILE A 1 167 ? -13.762 -1.960 10.696 1.00 94.56 167 ILE A N 1
ATOM 1287 C CA . ILE A 1 167 ? -12.746 -1.161 11.362 1.00 94.56 167 ILE A CA 1
ATOM 1288 C C . ILE A 1 167 ? -13.452 -0.208 12.318 1.00 94.56 167 ILE A C 1
ATOM 1290 O O . ILE A 1 167 ? -14.518 0.329 12.001 1.00 94.56 167 ILE A O 1
ATOM 1294 N N . GLU A 1 168 ? -12.854 -0.033 13.481 1.00 93.88 168 GLU A N 1
ATOM 1295 C CA . GLU A 1 168 ? -13.336 0.801 14.566 1.00 93.88 168 GLU A CA 1
ATOM 1296 C C . GLU A 1 168 ? -12.224 1.748 15.014 1.00 93.88 168 GLU A C 1
ATOM 1298 O O . GLU A 1 168 ? -11.053 1.365 15.021 1.00 93.88 168 GLU A O 1
ATOM 1303 N N . ILE A 1 169 ? -12.592 2.978 15.374 1.00 93.56 169 ILE A N 1
ATOM 1304 C CA . ILE A 1 169 ? -11.713 3.945 16.033 1.00 93.56 169 ILE A CA 1
ATOM 1305 C C . ILE A 1 169 ? -12.402 4.448 17.302 1.00 93.56 169 ILE A C 1
ATOM 1307 O O . ILE A 1 169 ? -13.517 4.973 17.223 1.00 93.56 169 ILE A O 1
ATOM 1311 N N . THR A 1 170 ? -11.744 4.321 18.452 1.00 91.62 170 THR A N 1
ATOM 1312 C CA . THR A 1 170 ? -12.255 4.819 19.740 1.00 91.62 170 THR A CA 1
ATOM 1313 C C . THR A 1 170 ? -12.108 6.349 19.825 1.00 91.62 170 THR A C 1
ATOM 1315 O O . THR A 1 170 ? -11.035 6.885 19.533 1.00 91.62 170 THR A O 1
ATOM 1318 N N . VAL A 1 171 ? -13.180 7.062 20.203 1.00 86.50 171 VAL A N 1
ATOM 1319 C CA . VAL A 1 171 ? -13.315 8.540 20.215 1.00 86.50 171 VAL A CA 1
ATOM 1320 C C . VAL A 1 171 ? -13.934 9.090 21.503 1.00 86.50 171 VAL A C 1
ATOM 1322 O O . VAL A 1 171 ? -14.346 8.301 22.375 1.00 86.50 171 VAL A O 1
#

Radius of gyration: 17.77 Å; chains: 1; bounding box: 43×36×54 Å

Secondary structure (DSSP, 8-state):
---SSS-S---GGGSBTTTBPP-TT-PPPPHHHHHHHHHHHHHHSS--SSEEEEETT-TT-HHHHHHHHHHGGGEEEEEE--S-HHHHHHHHHHHS--EEETTEEE------SHHHHHHHHT-S-----EEETTTEEEEE-SS------------TT-EEEETTTEEEEE-

Sequence (171 aa):
MNYLYCPAGNYEDFASGRVIHGAKGIPNFPVRLIAEIFGRAMAVSPKKDHLVVYDPCCGGAYSLAIIGFFYGRSIEKIYGSDISEDMIECARKNLELTLSIDGKEMPVTWEDNASVNELKEILPLKVNMSMYGGFEQVGSIGQSISRDDKQITTEFGDIVLYSGNQIEITV

pLDDT: mean 90.99, std 5.21, range [72.12, 97.5]

=== Feature glossary ===
Each block in this record encodes a different view of the same protein. In brief:

Predicted aligned error. PAE(i, j) answers: if I align the predicted and true structures on residue i, how far off (in Å) do I expect residue j to be? A block-diagonal PAE matrix with low values on the blocks and high values off-diagonal is the signature of a multi-domain protein with confidently predicted domains but uncertain inter-domain orientation.

Contact-map, Ramachandran, and PAE plots. Plot images: a contact map (which residues are close in 3D, as an N×N binary image), a Ramachandran scatter (backbone torsion angles, revealing secondary-structure composition at a glance), and — for AlphaFold structures — a PAE heatmap (pairwise prediction confidence).

Backbone torsions (φ/ψ). φ (phi) and ψ (psi) are the two rotatable backbone dihedrals per residue: φ is the C(i-1)–N–Cα–C torsion, ψ is the N–Cα–C–N(i+1) torsion, both in degrees on (−180°, 180°]. α-helical residues cluster near (−60°, −45°); β-strand residues near (−120°, +130°). A Ramachandran plot is simply a scatter of (φ, ψ) for every residue.

Foldseek 3Di. A 3Di character summarizes, for each residue, the relative orientation of the Cα frame of its nearest spatial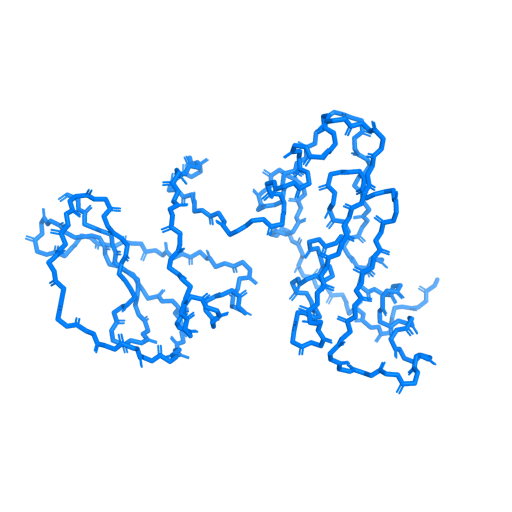 neighbor. Because it encodes fold topology rather than chemistry, 3Di alignments detect remote structural similarity that sequence alignment misses.

Radius of gyration, Cα contacts, bounding box. Three whole-structure scalars: the radius of gyration (RMS distance of Cα from centroid, in Å), the count of Cα–Cα contacts (pairs closer than 8 Å and separated by more than four residues in sequence — i.e. tertiary, not local, contacts), and the bounding-box dimensions. Together they distinguish compact globular folds from extended fibres or disordered chains.

Sequence. Sequence gives the chain of amino acids in standard one-letter code (A=alanine, C=cysteine, …, Y=tyrosine), read N→C. It is the only feature that is directly encoded by the gene; all structural features are derived from the folded form of this sequence.

mmCIF coordinates. Atomic coordinates in PDBx/mmCIF format — the same representation the Protein Data Bank distributes. Each line of the _atom_site loop places one backbone atom in Cartesian space (units: ångströms, origin: arbitrary).

Secondary structure (3-state, P-SEA). Three-state secondary structure (P-SEA) collapses the eight DSSP classes into helix (a), strand (b), and coil (c). P-SEA assigns these from Cα geometry alone — distances and angles — without requiring backbone oxygens, so it works on any Cα trace.

InterPro / GO / CATH / organism. Functional annotations link the protein to curated databases. InterPro entries identify conserved domains and families by matching the sequence against member-database signatures (Pfam, PROSITE, CDD, …). Gene Ontology (GO) terms describe molecular function, biological process, and cellular component in a controlled vocabulary. CATH places the structure in a hierarchical fold classification (Class/Architecture/Topology/Homologous-superfamily). The organism is the source species.

B-factor. B-factor (Debye–Waller factor) reflects atomic displacement in the crystal lattice. It is an experimental observable (units Å²), not a prediction; low values mean the atom is pinned down, high values mean it moves or is heterogeneous across the crystal.

Rendered structure images. Structure images are PyMOL renders from six orthogonal camera directions. Cartoon representation draws helices as coils and strands as arrows; sticks shows the backbone as bonds; surface shows the solvent-excluded envelope. Rainbow coloring maps sequence position to hue (blue→red, N→C); chain coloring assigns a distinct color per polypeptide.

Solvent-accessible surface area. Solvent-accessible surface area (SASA) is the area in Å² traced out by the centre of a 1.4 Å probe sphere (a water molecule) rolled over the protein's van der Waals surface (Shrake–Rupley / Lee–Richards construction). Buried residues have near-zero SASA; fully exposed residues can exceed 200 Å². The total SASA scales roughly with the number of surface residues.

Secondary structure (8-state, DSSP). The SS8 string is DSSP's per-residue secondary-structure call. α-helix (H) means an i→i+4 H-bond ladder; β-strand (E) means the residue participates in a β-sheet; 3₁₀ (G) and π (I) are tighter and wider helices; T/S are turns/bends; '-' is loop.

pLDDT. For AlphaFold models, the B-factor field carries pLDDT — the model's own estimate of local accuracy on a 0–100 scale. Regions with pLDDT<50 should be treated as essentially unmodeled; they often correspond to intrinsically disordered segments.

Nearest PDB structures. Nearest PDB neighbors are the top structural matches found by Foldseek when searching this structure against the entire Protein Data Bank. Each hit reports a TM-score (0 to 1; >0.5 almost always implies the same fold) and an E-value. These are *structural* homologs — they may share no detectable sequence similarity.